Protein AF-A0A0B7MIW9-F1 (afdb_monomer)

Sequence (62 aa):
MAATFYVDGSLSLGKAARLANVSKQDFLDFLADHNIPLNYDVDELEEDLSIVKEILQNEGGF

Mean predicted aligned error: 7.84 Å

Solvent-accessible surface area (b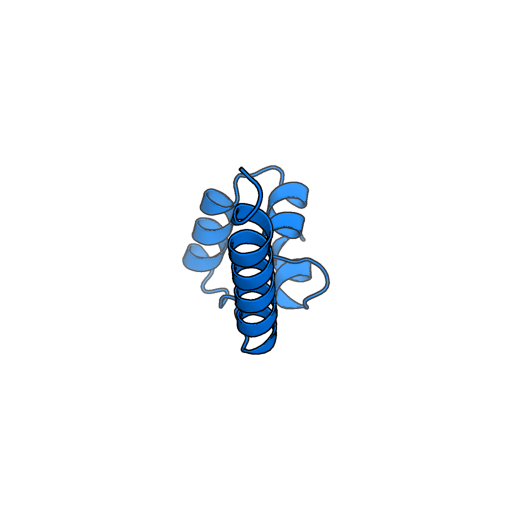ackbone atoms only — not comparable to full-atom values): 3670 Å² total; per-residue (Å²): 108,43,65,54,36,32,75,72,63,79,25,53,68,69,53,21,14,55,72,63,74,48,52,61,64,62,40,49,52,52,30,58,79,67,71,48,78,77,87,75,44,72,65,57,53,52,51,52,54,48,52,53,50,50,52,64,59,60,67,73,74,123

InterPro domains:
  IPR005368 UPF0175 [PF03683] (1-50)

Nearest PDB structures (foldseek):
  1f36-assembly1_B  TM=7.884E-01  e=6.233E+00  Escherichia coli
  1etk-assembly1_B  TM=7.938E-01  e=9.379E+00  Escherichia coli
  2jn6-assembly1_A  TM=4.945E-01  e=5.082E+00  Corynebacterium glutamicum

Foldseek 3Di:
DLVVCQLVVVDPLCRSCVVVVHDSVVSVVVCVVVVNDHPPDPVVVVVVVVVVVVVVVVVVPD

pLDDT: mean 85.63, std 11.14, range [47.81, 97.38]

Radius of gyration: 14.25 Å; Cα contacts (8 Å, |Δi|>4): 34; chains: 1; bounding box: 32×26×38 Å

Secondary structure (DSSP, 8-state):
-HHHHHHTSSS-HHHHHHHTTS-HHHHHHHHHHTTPPP---HHHHHHHHHHHHHHHHHTT--

Structure (mmCIF, N/CA/C/O backbone):
data_AF-A0A0B7MIW9-F1
#
_entry.id   AF-A0A0B7MIW9-F1
#
loop_
_atom_site.group_PDB
_atom_site.id
_atom_site.type_symbol
_atom_site.label_atom_id
_atom_site.label_alt_id
_atom_site.label_comp_id
_atom_site.label_asym_id
_atom_site.label_entity_id
_atom_site.label_seq_id
_atom_site.pdbx_PDB_ins_code
_atom_site.Cartn_x
_atom_site.Cartn_y
_atom_site.Cartn_z
_atom_site.occupancy
_atom_site.B_iso_or_equiv
_atom_site.auth_seq_id
_atom_site.auth_comp_id
_atom_site.auth_asym_id
_atom_site.auth_atom_id
_atom_site.pdbx_PDB_model_num
ATO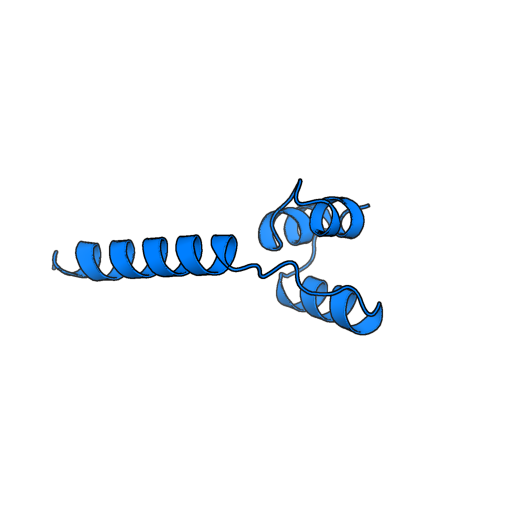M 1 N N . MET A 1 1 ? 14.016 -1.335 -4.589 1.00 81.06 1 MET A N 1
ATOM 2 C CA . MET A 1 1 ? 14.376 -1.364 -3.152 1.00 81.06 1 MET A CA 1
ATOM 3 C C . MET A 1 1 ? 13.144 -1.216 -2.269 1.00 81.06 1 MET A C 1
ATOM 5 O O . MET A 1 1 ? 12.830 -2.175 -1.589 1.00 81.06 1 MET A O 1
ATOM 9 N N . ALA A 1 2 ? 12.398 -0.102 -2.311 1.00 88.69 2 ALA A N 1
ATOM 10 C CA . ALA A 1 2 ? 11.201 0.068 -1.468 1.00 88.69 2 ALA A CA 1
ATOM 11 C C . ALA A 1 2 ? 10.123 -1.017 -1.676 1.00 88.69 2 ALA A C 1
ATOM 13 O O . ALA A 1 2 ? 9.635 -1.577 -0.704 1.00 88.69 2 ALA A O 1
ATOM 14 N N . ALA A 1 3 ? 9.820 -1.379 -2.927 1.00 87.94 3 ALA A N 1
ATOM 15 C CA . ALA A 1 3 ? 8.874 -2.456 -3.229 1.00 87.94 3 ALA A CA 1
ATOM 16 C C . ALA A 1 3 ? 9.344 -3.841 -2.751 1.00 87.94 3 ALA A C 1
ATOM 18 O O . ALA A 1 3 ? 8.522 -4.666 -2.388 1.00 87.94 3 ALA A O 1
ATOM 19 N N . THR A 1 4 ? 10.656 -4.086 -2.687 1.00 91.44 4 THR A N 1
ATOM 20 C CA . THR A 1 4 ? 11.208 -5.345 -2.160 1.00 91.44 4 THR A CA 1
ATOM 21 C C . THR A 1 4 ? 10.894 -5.489 -0.674 1.00 91.44 4 THR A C 1
ATOM 23 O O . THR A 1 4 ? 10.344 -6.505 -0.277 1.00 91.44 4 THR A O 1
ATOM 26 N N . PHE A 1 5 ? 11.142 -4.429 0.104 1.00 89.88 5 PHE A N 1
ATOM 27 C CA . PHE A 1 5 ? 10.816 -4.389 1.531 1.00 89.88 5 PHE A CA 1
ATOM 28 C C . PHE A 1 5 ? 9.311 -4.414 1.818 1.00 89.88 5 PHE A C 1
ATOM 30 O O . PHE A 1 5 ? 8.897 -4.776 2.912 1.00 89.88 5 PHE A O 1
ATOM 37 N N . TYR A 1 6 ? 8.492 -3.965 0.864 1.00 89.75 6 TYR A N 1
ATOM 38 C CA . TYR A 1 6 ? 7.046 -4.127 0.954 1.00 89.75 6 TYR A CA 1
ATOM 39 C C . TYR A 1 6 ? 6.658 -5.593 0.764 1.00 89.75 6 TYR A C 1
ATOM 41 O O . TYR A 1 6 ? 5.994 -6.162 1.623 1.00 89.75 6 TYR A O 1
ATOM 49 N N . VAL A 1 7 ? 7.133 -6.212 -0.322 1.00 88.56 7 VAL A N 1
ATOM 50 C CA . VAL A 1 7 ? 6.818 -7.601 -0.687 1.00 88.56 7 VAL A CA 1
ATOM 51 C C . VAL A 1 7 ? 7.282 -8.596 0.375 1.00 88.56 7 VAL A C 1
ATOM 53 O O . VAL A 1 7 ? 6.570 -9.557 0.643 1.00 88.56 7 VAL A O 1
ATOM 56 N N . ASP A 1 8 ? 8.441 -8.372 0.994 1.00 89.00 8 ASP A N 1
ATOM 57 C CA . ASP A 1 8 ? 8.961 -9.248 2.052 1.00 89.00 8 ASP A CA 1
ATOM 58 C C . ASP A 1 8 ? 8.359 -8.981 3.449 1.00 89.00 8 ASP A C 1
ATOM 60 O O . ASP A 1 8 ? 8.702 -9.677 4.403 1.00 89.00 8 ASP A O 1
ATOM 64 N N . GLY A 1 9 ? 7.461 -7.995 3.573 1.00 84.62 9 GLY A N 1
ATOM 65 C CA . GLY A 1 9 ? 6.783 -7.639 4.822 1.00 84.62 9 GLY A CA 1
ATOM 66 C C . GLY A 1 9 ? 7.615 -6.802 5.802 1.00 84.62 9 GLY A C 1
ATOM 67 O O . GLY A 1 9 ? 7.116 -6.422 6.861 1.00 84.62 9 GLY A O 1
ATOM 68 N N . SER A 1 10 ? 8.865 -6.449 5.479 1.00 87.44 10 SER A N 1
ATOM 69 C CA . SER A 1 10 ? 9.716 -5.633 6.362 1.00 87.44 10 SER A CA 1
ATOM 70 C C . SER A 1 10 ? 9.187 -4.208 6.547 1.00 87.44 10 SER A C 1
ATOM 72 O O . SER A 1 10 ? 9.424 -3.575 7.581 1.00 87.44 10 SER A O 1
ATOM 74 N N . LEU A 1 11 ? 8.494 -3.668 5.540 1.00 86.75 11 LEU A N 1
ATOM 75 C CA . LEU A 1 11 ? 7.869 -2.350 5.572 1.00 86.75 11 LEU A CA 1
ATOM 76 C C . LEU A 1 11 ? 6.406 -2.435 5.140 1.00 86.75 11 LEU A C 1
ATOM 78 O O . LEU A 1 11 ? 6.105 -2.860 4.032 1.00 86.75 11 LEU A O 1
ATOM 82 N N . SER A 1 12 ? 5.507 -1.882 5.957 1.00 87.12 12 SER A N 1
ATOM 83 C CA . SER A 1 12 ? 4.125 -1.648 5.530 1.00 87.12 12 SER A CA 1
ATOM 84 C C . SER A 1 12 ? 4.061 -0.702 4.328 1.00 87.12 12 SER A C 1
ATOM 86 O O . SER A 1 12 ? 4.971 0.114 4.117 1.00 87.12 12 SER A O 1
ATOM 88 N N . LEU A 1 13 ? 2.950 -0.734 3.585 1.00 88.44 13 LEU A N 1
ATOM 89 C CA . LEU A 1 13 ? 2.710 0.112 2.406 1.00 88.44 13 LEU A CA 1
ATOM 90 C C . LEU A 1 13 ? 3.082 1.585 2.655 1.00 88.44 13 LEU A C 1
ATOM 92 O O . LEU A 1 13 ? 3.796 2.214 1.877 1.00 88.44 13 LEU A O 1
ATOM 96 N N . GLY A 1 14 ? 2.654 2.138 3.795 1.00 87.00 14 GLY A N 1
ATOM 97 C CA . GLY A 1 14 ? 2.938 3.527 4.160 1.00 87.00 14 GLY A CA 1
ATOM 98 C C . GLY A 1 14 ? 4.407 3.806 4.502 1.00 87.00 14 GLY A C 1
ATOM 99 O O . GLY A 1 14 ? 4.884 4.922 4.292 1.00 87.00 14 GLY A O 1
ATOM 100 N N . LYS A 1 15 ? 5.146 2.831 5.045 1.00 90.62 15 LYS A N 1
ATOM 101 C CA . LYS A 1 15 ? 6.591 2.968 5.2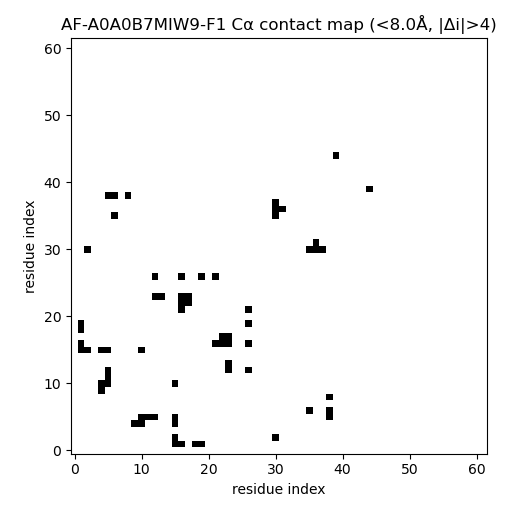95 1.00 90.62 15 LYS A CA 1
ATOM 102 C C . LYS A 1 15 ? 7.383 2.846 3.990 1.00 90.62 15 LYS A C 1
ATOM 104 O O . LYS A 1 15 ? 8.295 3.640 3.777 1.00 90.62 15 LYS A O 1
ATOM 109 N N . ALA A 1 16 ? 6.996 1.929 3.106 1.00 93.75 16 ALA A N 1
ATOM 110 C CA . ALA A 1 16 ? 7.610 1.755 1.793 1.00 93.75 16 ALA A CA 1
ATOM 111 C C . ALA A 1 16 ? 7.381 2.974 0.877 1.00 93.75 16 ALA A C 1
ATOM 113 O O . ALA A 1 16 ? 8.338 3.465 0.280 1.00 93.75 16 ALA A O 1
ATOM 114 N N . ALA A 1 17 ? 6.167 3.539 0.855 1.00 94.38 17 ALA A N 1
ATOM 115 C CA . ALA A 1 17 ? 5.863 4.772 0.120 1.00 94.38 17 ALA A CA 1
ATOM 116 C C . ALA A 1 17 ? 6.698 5.968 0.617 1.00 94.38 17 ALA A C 1
ATOM 118 O O . ALA A 1 17 ? 7.283 6.700 -0.181 1.00 94.38 17 ALA A O 1
ATOM 119 N N . ARG A 1 18 ? 6.8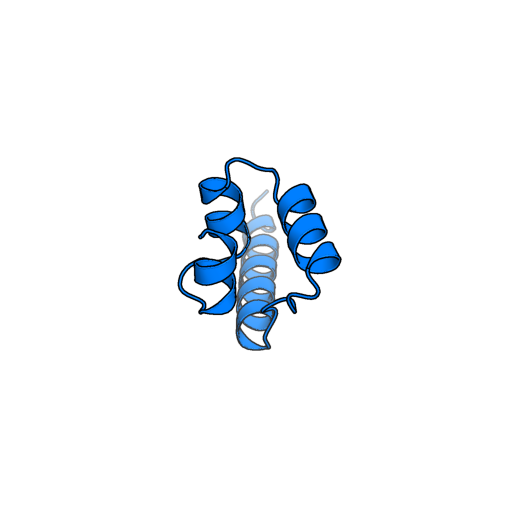45 6.118 1.945 1.00 96.12 18 ARG A N 1
ATOM 120 C CA . ARG A 1 18 ? 7.725 7.139 2.543 1.00 96.12 18 ARG A CA 1
ATOM 121 C C . ARG A 1 18 ? 9.193 6.933 2.177 1.00 96.12 18 ARG A C 1
ATOM 123 O O . ARG A 1 18 ? 9.864 7.906 1.854 1.00 96.12 18 ARG A O 1
ATOM 130 N N . LEU A 1 19 ? 9.682 5.691 2.187 1.00 95.94 19 LEU A N 1
ATOM 131 C CA . LEU A 1 19 ? 11.048 5.362 1.762 1.00 95.94 19 LEU A CA 1
ATOM 132 C C . LEU A 1 19 ? 11.282 5.694 0.279 1.00 95.94 19 LEU A C 1
ATOM 134 O O . LEU A 1 19 ? 12.371 6.124 -0.089 1.00 95.94 19 LEU A O 1
ATOM 138 N N . ALA A 1 20 ? 10.262 5.509 -0.559 1.00 95.75 20 ALA A N 1
ATOM 139 C CA . ALA A 1 20 ? 10.285 5.862 -1.975 1.00 95.75 20 ALA A CA 1
ATOM 140 C C . ALA A 1 20 ? 10.044 7.362 -2.246 1.00 95.75 20 ALA A C 1
ATOM 142 O O . ALA A 1 20 ? 10.161 7.784 -3.393 1.00 95.75 20 ALA A O 1
ATOM 143 N N . ASN A 1 21 ? 9.750 8.165 -1.216 1.00 97.38 21 ASN A N 1
ATOM 144 C CA . ASN A 1 21 ? 9.419 9.590 -1.315 1.00 97.38 21 ASN A CA 1
ATOM 145 C C . ASN A 1 21 ? 8.263 9.886 -2.292 1.00 97.38 21 ASN A C 1
ATOM 147 O O . ASN A 1 21 ? 8.310 10.843 -3.064 1.00 97.38 21 ASN A O 1
ATOM 151 N N . VAL A 1 22 ? 7.225 9.051 -2.252 1.00 97.00 22 VAL A N 1
ATOM 152 C CA . VAL A 1 22 ? 6.004 9.196 -3.056 1.00 97.00 22 VAL A CA 1
ATOM 153 C C . VAL A 1 22 ? 4.764 9.138 -2.165 1.00 97.00 22 VAL A C 1
ATOM 155 O O . VAL A 1 22 ? 4.841 8.748 -0.993 1.00 97.00 22 VAL A O 1
AT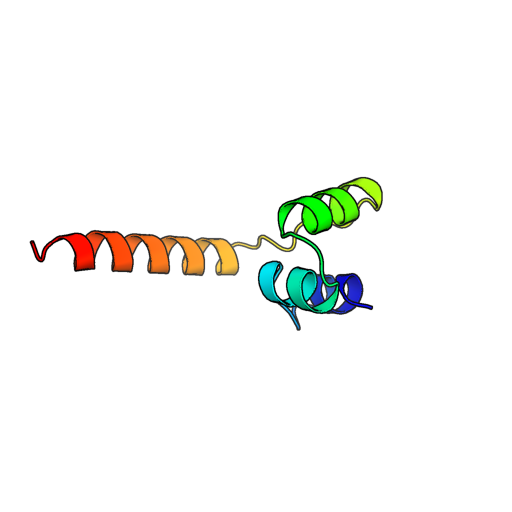OM 158 N N . SER A 1 23 ? 3.604 9.528 -2.698 1.00 96.31 23 SER A N 1
ATOM 159 C CA . SER A 1 23 ? 2.349 9.321 -1.977 1.00 96.31 23 SER A CA 1
ATOM 160 C C . SER A 1 23 ? 2.012 7.824 -1.887 1.00 96.31 23 SER A C 1
ATOM 162 O O . SER A 1 23 ? 2.534 7.000 -2.639 1.00 96.31 23 SER A O 1
ATOM 164 N N . LYS A 1 24 ? 1.115 7.444 -0.966 1.00 90.62 24 LYS A N 1
ATOM 165 C CA . LYS A 1 24 ? 0.618 6.057 -0.910 1.00 90.62 24 LYS A CA 1
ATOM 166 C C . LYS A 1 24 ? -0.070 5.653 -2.218 1.00 90.62 24 LYS A C 1
ATOM 168 O O . LYS A 1 24 ? 0.064 4.505 -2.615 1.00 90.62 24 LYS A O 1
ATOM 173 N N . GLN A 1 25 ? -0.775 6.587 -2.862 1.00 93.62 25 GLN A N 1
ATOM 174 C CA . GLN A 1 25 ? -1.465 6.338 -4.126 1.00 93.62 25 GLN A CA 1
ATOM 175 C C . GLN A 1 25 ? -0.463 6.042 -5.241 1.00 93.62 25 GLN A C 1
ATOM 177 O O . GLN A 1 25 ? -0.554 4.992 -5.858 1.00 93.62 25 GLN A O 1
ATOM 182 N N . ASP A 1 26 ? 0.554 6.890 -5.412 1.00 97.31 26 ASP A N 1
ATOM 183 C CA . ASP A 1 26 ? 1.581 6.676 -6.443 1.00 97.31 26 ASP A CA 1
ATOM 184 C C . ASP A 1 26 ? 2.334 5.356 -6.223 1.00 97.31 26 ASP A C 1
ATOM 186 O O . ASP A 1 26 ? 2.747 4.684 -7.167 1.00 97.31 26 ASP A O 1
ATOM 190 N N . PHE A 1 27 ? 2.524 4.967 -4.959 1.00 95.56 27 PHE A N 1
ATOM 191 C CA . PHE A 1 27 ? 3.140 3.688 -4.630 1.00 95.56 27 PHE A CA 1
ATOM 192 C C . PHE A 1 27 ? 2.225 2.503 -4.969 1.00 95.56 27 PHE A C 1
ATOM 194 O O . PHE A 1 27 ? 2.715 1.500 -5.475 1.00 95.56 27 PHE A O 1
ATOM 201 N N . LEU A 1 28 ? 0.914 2.609 -4.735 1.00 93.06 28 LEU A N 1
ATOM 202 C CA . LEU A 1 28 ? -0.068 1.597 -5.146 1.00 93.06 28 LEU A CA 1
ATOM 203 C C . LEU A 1 28 ? -0.133 1.454 -6.669 1.00 93.06 28 LEU A C 1
ATOM 205 O O . LEU A 1 28 ? -0.128 0.330 -7.169 1.00 93.06 28 LEU A O 1
ATOM 209 N N . ASP A 1 29 ? -0.128 2.572 -7.393 1.00 95.81 29 ASP A N 1
ATOM 210 C CA . ASP A 1 29 ? -0.120 2.584 -8.858 1.00 95.81 29 ASP A CA 1
ATOM 211 C C . ASP A 1 29 ? 1.150 1.898 -9.386 1.00 95.81 29 ASP A C 1
ATOM 213 O O . ASP A 1 29 ? 1.081 1.024 -10.248 1.00 95.81 29 ASP A O 1
ATOM 217 N N . PHE A 1 30 ? 2.307 2.182 -8.773 1.00 95.38 30 PHE A N 1
ATOM 218 C CA . PHE A 1 30 ? 3.557 1.483 -9.072 1.00 95.38 30 PHE A CA 1
ATOM 219 C C . PHE A 1 30 ? 3.445 -0.039 -8.875 1.00 95.38 30 PHE A C 1
ATOM 221 O O . PHE A 1 30 ? 3.931 -0.796 -9.718 1.00 95.38 30 PHE A O 1
ATOM 228 N N . LEU A 1 31 ? 2.830 -0.504 -7.780 1.00 93.69 31 LEU A N 1
ATOM 229 C CA . LEU A 1 31 ? 2.642 -1.938 -7.529 1.00 93.69 31 LEU A CA 1
ATOM 230 C C . LEU A 1 31 ? 1.740 -2.571 -8.599 1.00 93.69 31 LEU A C 1
ATOM 232 O O . LEU A 1 31 ? 2.076 -3.636 -9.119 1.00 93.69 31 LEU A O 1
ATOM 236 N N . ALA A 1 32 ? 0.648 -1.895 -8.968 1.00 92.50 32 ALA A N 1
ATOM 237 C CA . ALA A 1 32 ? -0.284 -2.350 -9.997 1.00 92.50 32 ALA A CA 1
ATOM 238 C C . ALA A 1 32 ? 0.389 -2.463 -11.376 1.00 92.50 32 ALA A C 1
ATOM 240 O O . ALA A 1 32 ? 0.310 -3.517 -12.010 1.00 92.50 32 ALA A O 1
ATOM 241 N N . ASP A 1 33 ? 1.130 -1.433 -11.794 1.00 96.62 33 ASP A N 1
ATOM 242 C CA . ASP A 1 33 ? 1.852 -1.401 -13.074 1.00 96.62 33 ASP A CA 1
ATOM 243 C C . ASP A 1 33 ? 2.900 -2.520 -13.192 1.00 96.62 33 ASP A C 1
ATOM 245 O O . ASP A 1 33 ? 3.202 -3.000 -14.288 1.00 96.62 33 ASP A O 1
ATOM 249 N N . HIS A 1 34 ? 3.446 -2.966 -12.058 1.00 94.12 34 HIS A N 1
ATOM 250 C CA . HIS A 1 34 ? 4.461 -4.017 -11.992 1.00 94.12 34 HIS A CA 1
ATOM 251 C C . HIS A 1 34 ? 3.890 -5.396 -11.624 1.00 94.12 34 HIS A C 1
ATOM 253 O O . HIS A 1 34 ? 4.665 -6.334 -11.433 1.00 94.12 34 HIS A O 1
ATOM 259 N N . ASN A 1 35 ? 2.560 -5.547 -11.563 1.00 92.12 35 ASN A N 1
ATOM 260 C CA . ASN A 1 35 ? 1.865 -6.778 -11.154 1.00 92.12 35 ASN A CA 1
ATOM 261 C C . ASN A 1 35 ? 2.343 -7.324 -9.796 1.00 92.12 35 ASN A C 1
ATOM 263 O O . ASN A 1 35 ? 2.422 -8.538 -9.591 1.00 92.12 35 ASN A O 1
ATOM 267 N N . ILE A 1 36 ? 2.689 -6.429 -8.872 1.00 90.00 36 ILE A N 1
ATOM 268 C CA . ILE A 1 36 ? 3.053 -6.796 -7.509 1.00 90.00 36 ILE A CA 1
ATOM 269 C C . ILE A 1 36 ? 1.751 -6.902 -6.706 1.00 90.00 36 ILE A C 1
ATOM 271 O O . ILE A 1 36 ? 1.028 -5.908 -6.605 1.00 90.00 36 ILE A O 1
ATOM 275 N N . PRO A 1 37 ? 1.418 -8.082 -6.155 1.00 84.38 37 PRO A N 1
ATOM 276 C CA . PRO A 1 37 ? 0.208 -8.239 -5.365 1.00 84.38 37 PRO A CA 1
ATOM 277 C C . PRO A 1 37 ? 0.274 -7.364 -4.112 1.00 84.38 37 PRO A C 1
ATOM 279 O O . PRO A 1 37 ? 1.342 -7.148 -3.537 1.00 84.38 37 PRO A O 1
ATOM 282 N N . LEU A 1 38 ? -0.885 -6.865 -3.687 1.00 81.81 38 LEU A N 1
ATOM 283 C CA . LEU A 1 38 ? -0.998 -6.220 -2.389 1.00 81.81 38 LEU A CA 1
ATOM 284 C C . LEU A 1 38 ? -0.802 -7.281 -1.310 1.00 81.81 38 LEU A C 1
ATOM 286 O O . LEU A 1 38 ? -1.509 -8.287 -1.302 1.00 81.81 38 LEU A O 1
ATOM 290 N N . ASN A 1 39 ? 0.108 -7.014 -0.381 1.00 72.00 39 ASN A N 1
ATOM 291 C CA . ASN A 1 39 ? 0.305 -7.798 0.836 1.00 72.00 39 ASN A CA 1
ATOM 292 C C . ASN A 1 39 ? -0.816 -7.567 1.865 1.00 72.00 39 ASN A C 1
ATOM 294 O O . ASN A 1 39 ? -0.569 -7.689 3.054 1.00 72.00 39 ASN A O 1
ATOM 298 N N . TYR A 1 40 ? -2.035 -7.250 1.409 1.00 66.81 40 TYR A N 1
ATOM 299 C CA . TYR A 1 40 ? -3.200 -7.135 2.278 1.00 66.81 40 TYR A CA 1
ATOM 300 C C . TYR A 1 40 ? -3.667 -8.536 2.654 1.00 66.81 40 TYR A C 1
ATOM 302 O O . TYR A 1 40 ? -4.508 -9.143 1.980 1.00 66.81 40 TYR A O 1
ATOM 310 N N . ASP A 1 41 ? -3.022 -9.084 3.674 1.00 69.31 41 ASP A N 1
ATOM 311 C CA . ASP A 1 41 ? -3.385 -10.358 4.262 1.00 69.31 41 ASP A CA 1
ATOM 312 C C . ASP A 1 41 ? -4.457 -10.179 5.349 1.00 69.31 41 ASP A C 1
ATOM 314 O O . ASP A 1 41 ? -4.951 -9.083 5.628 1.00 69.31 41 ASP A O 1
ATOM 318 N N . VAL A 1 42 ? -4.910 -11.305 5.898 1.00 72.56 42 VAL A N 1
ATOM 319 C CA . VAL A 1 42 ? -5.965 -11.318 6.919 1.00 72.56 42 VAL A CA 1
ATOM 320 C C . VAL A 1 42 ? -5.507 -10.589 8.185 1.00 72.56 42 VAL A C 1
ATOM 322 O O . VAL A 1 42 ? -6.332 -9.948 8.832 1.00 72.56 42 VAL A O 1
ATOM 325 N N . ASP A 1 43 ? -4.212 -10.623 8.494 1.00 73.50 43 ASP A N 1
ATOM 326 C CA . ASP A 1 43 ? -3.654 -10.014 9.697 1.00 73.50 43 ASP A CA 1
ATOM 327 C C . ASP A 1 43 ? -3.642 -8.477 9.572 1.00 73.50 43 ASP A C 1
ATOM 329 O O . ASP A 1 43 ? -4.063 -7.787 10.504 1.00 73.50 43 ASP A O 1
ATOM 333 N N . GLU A 1 44 ? -3.271 -7.926 8.404 1.00 72.88 44 GLU A N 1
ATOM 334 C CA . GLU A 1 44 ? -3.383 -6.480 8.121 1.00 72.88 44 GLU A CA 1
ATOM 335 C C . GLU A 1 44 ? -4.844 -5.996 8.204 1.00 72.88 44 GLU A C 1
ATOM 337 O O . GLU A 1 44 ? -5.123 -4.934 8.769 1.00 72.88 44 GLU A O 1
ATOM 342 N N . LEU A 1 45 ? -5.801 -6.791 7.707 1.00 79.06 45 LEU A N 1
ATOM 343 C CA . LEU A 1 45 ? -7.230 -6.486 7.835 1.00 79.06 45 LEU A CA 1
ATOM 344 C C . LEU A 1 45 ? -7.689 -6.477 9.302 1.00 79.06 45 LEU A C 1
ATOM 346 O O . LEU A 1 45 ? -8.486 -5.622 9.703 1.00 79.06 45 LEU A O 1
ATOM 350 N N . GLU A 1 46 ? -7.221 -7.425 10.111 1.00 84.81 46 GLU A N 1
ATOM 351 C CA . GLU A 1 46 ? -7.547 -7.489 11.537 1.00 84.81 46 GLU A CA 1
ATOM 352 C C . GLU A 1 46 ? -6.963 -6.303 12.321 1.00 84.81 46 GLU A C 1
ATOM 354 O O . GLU A 1 46 ? -7.643 -5.754 13.202 1.00 84.81 46 GLU A O 1
ATOM 359 N N . GLU A 1 47 ? -5.748 -5.866 11.982 1.00 82.19 47 GLU A N 1
ATOM 360 C CA . GLU A 1 47 ? -5.105 -4.687 12.572 1.00 82.19 47 GLU A CA 1
ATOM 361 C C . GLU A 1 47 ? -5.867 -3.400 12.213 1.00 82.19 47 GLU A C 1
ATOM 363 O O . GLU A 1 47 ? -6.237 -2.630 13.107 1.00 82.19 47 GLU A O 1
ATOM 368 N N . ASP A 1 48 ? -6.218 -3.213 10.938 1.00 82.19 48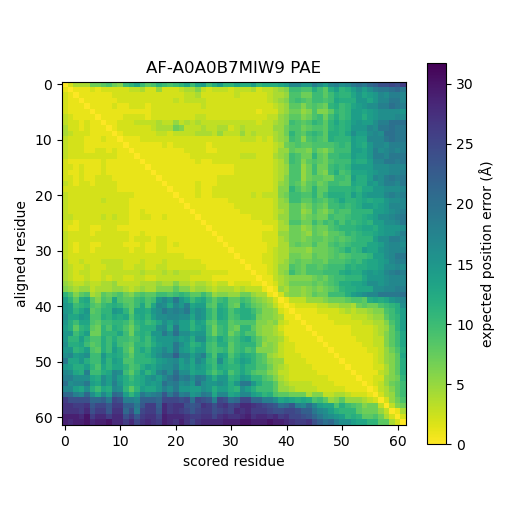 ASP A N 1
ATOM 369 C CA . ASP A 1 48 ? -7.021 -2.076 10.472 1.00 82.19 48 ASP A CA 1
ATOM 370 C C . ASP A 1 48 ? -8.388 -2.020 11.174 1.00 82.19 48 ASP A C 1
ATOM 372 O O . ASP A 1 48 ? -8.810 -0.969 11.670 1.00 82.19 48 ASP A O 1
ATOM 376 N N . LEU A 1 49 ? -9.084 -3.159 11.278 1.00 87.50 49 LEU A N 1
ATOM 377 C CA . LEU A 1 49 ? -10.363 -3.247 11.988 1.00 87.50 49 LEU A CA 1
ATOM 378 C C . LEU A 1 49 ? -10.220 -2.925 13.478 1.00 87.50 49 LEU A C 1
ATOM 380 O O . LEU A 1 49 ? -11.149 -2.377 14.076 1.00 87.50 49 LEU A O 1
ATOM 384 N N . SER A 1 50 ? -9.086 -3.267 14.086 1.00 89.62 50 SER A N 1
ATOM 385 C CA . SER A 1 50 ? -8.805 -2.958 15.489 1.00 89.62 50 SER A CA 1
ATOM 386 C C . SER A 1 50 ? -8.589 -1.459 15.698 1.00 89.62 50 SER A C 1
ATOM 388 O O . SER A 1 50 ? -9.200 -0.888 16.601 1.00 89.62 50 SER A O 1
ATOM 390 N N . ILE A 1 51 ? -7.836 -0.802 14.811 1.00 87.56 51 ILE A N 1
ATOM 391 C CA . ILE A 1 51 ? -7.633 0.656 14.825 1.00 87.56 51 ILE A CA 1
ATOM 392 C C . ILE A 1 51 ? -8.963 1.393 14.627 1.00 87.56 51 ILE A C 1
ATOM 394 O O . ILE A 1 51 ? -9.275 2.327 15.366 1.00 87.56 51 ILE A O 1
ATOM 398 N N . VAL A 1 52 ? -9.791 0.963 13.669 1.00 90.88 52 VAL A N 1
ATOM 399 C CA . VAL A 1 52 ? -11.116 1.566 13.442 1.00 90.88 52 VAL A CA 1
ATOM 400 C C . VAL A 1 52 ? -12.005 1.426 14.681 1.00 90.88 52 VAL A C 1
ATOM 402 O O . VAL A 1 52 ? -12.670 2.386 15.067 1.00 90.88 52 VAL A O 1
ATOM 405 N N . LYS A 1 53 ? -12.002 0.261 15.344 1.00 89.56 53 LYS A N 1
ATOM 406 C CA . LYS A 1 53 ? -12.744 0.059 16.601 1.00 89.56 53 LYS A CA 1
ATOM 407 C C . LYS A 1 53 ? -12.241 0.972 17.715 1.00 89.56 53 LYS A C 1
ATOM 409 O O . LYS A 1 53 ? -13.067 1.523 18.434 1.00 89.56 53 LYS A O 1
ATOM 414 N N . GLU A 1 54 ? -10.928 1.140 17.850 1.00 90.19 54 GLU A N 1
ATOM 415 C CA . GLU A 1 54 ? -10.332 2.037 18.844 1.00 90.19 54 GLU A CA 1
ATOM 416 C C . GLU A 1 54 ? -10.752 3.492 18.603 1.00 90.19 54 GLU A C 1
ATOM 418 O O . GLU A 1 54 ? -11.197 4.163 19.533 1.00 90.19 54 GLU A O 1
ATOM 423 N N 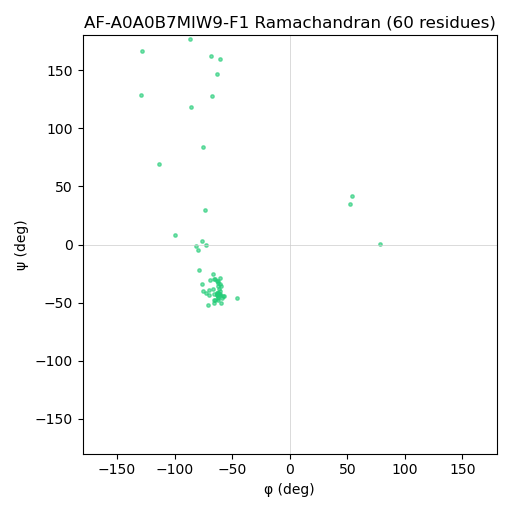. ILE A 1 55 ? -10.699 3.959 17.351 1.00 91.00 55 ILE A N 1
ATOM 424 C CA . ILE A 1 55 ? -11.140 5.310 16.972 1.00 91.00 55 ILE A CA 1
ATOM 425 C C . ILE A 1 55 ? -12.620 5.507 17.321 1.00 91.00 55 ILE A C 1
ATOM 427 O O . ILE A 1 55 ? -12.962 6.461 18.014 1.00 91.00 55 ILE A O 1
ATOM 431 N N . LEU A 1 56 ? -13.491 4.574 16.921 1.00 87.50 56 LEU A N 1
ATOM 432 C CA . LEU A 1 56 ? -14.928 4.649 17.211 1.00 87.50 56 LEU A CA 1
ATOM 433 C C . LEU A 1 56 ? -15.240 4.612 18.715 1.00 87.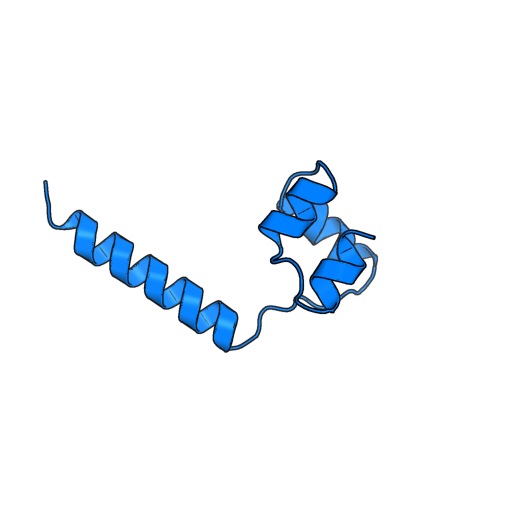50 56 LEU A C 1
ATOM 435 O O . LEU A 1 56 ? -16.222 5.206 19.154 1.00 87.50 56 LEU A O 1
ATOM 439 N N . GLN A 1 57 ? -14.427 3.916 19.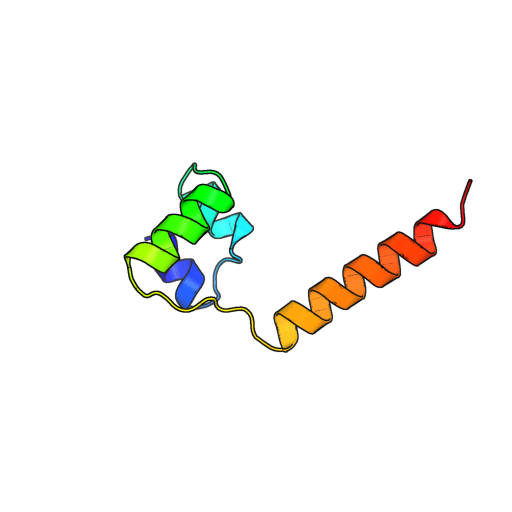513 1.00 80.62 57 GLN A N 1
ATOM 440 C CA . GLN A 1 57 ? -14.570 3.884 20.970 1.00 80.62 57 GLN A CA 1
ATOM 441 C C . GLN A 1 57 ? -14.070 5.177 21.632 1.00 80.62 57 GLN A C 1
ATOM 443 O O . GLN A 1 57 ? -14.668 5.622 22.612 1.00 80.62 57 GLN A O 1
ATOM 448 N N . ASN A 1 58 ? -13.025 5.806 21.088 1.00 71.00 58 ASN A N 1
ATOM 449 C CA . ASN A 1 58 ? -12.484 7.074 21.588 1.00 71.00 58 ASN A CA 1
ATOM 450 C C . ASN A 1 58 ? -13.301 8.308 21.168 1.00 71.00 58 ASN A C 1
ATOM 452 O O . ASN A 1 58 ? -13.255 9.323 21.859 1.00 71.00 58 ASN A O 1
ATOM 456 N N . GLU A 1 59 ? -14.097 8.236 20.098 1.00 59.75 59 GLU A N 1
ATOM 457 C CA . GLU A 1 59 ? -15.041 9.301 19.710 1.00 59.75 59 GLU A CA 1
ATOM 458 C C . GLU A 1 59 ? -16.274 9.407 20.638 1.00 59.75 59 GLU A C 1
ATOM 460 O O . GLU A 1 59 ? -17.099 10.305 20.480 1.00 59.75 59 GLU A O 1
ATOM 465 N N . GLY A 1 60 ? -16.385 8.548 21.662 1.00 53.59 60 GLY A N 1
ATOM 466 C CA . GLY A 1 60 ? -17.380 8.663 22.738 1.00 53.59 60 GLY A CA 1
ATOM 467 C C . GLY A 1 60 ? -17.081 9.741 23.795 1.00 53.59 60 GLY A C 1
ATOM 468 O O . GLY A 1 60 ? -17.821 9.842 24.772 1.00 53.59 60 GLY A O 1
ATOM 469 N N . GLY A 1 61 ? -16.005 10.519 23.634 1.00 55.84 61 GLY A N 1
ATOM 470 C CA . GLY A 1 61 ? -15.611 11.611 24.527 1.00 55.84 61 GLY A CA 1
ATOM 471 C C . GLY A 1 61 ? -15.708 12.990 23.869 1.00 55.84 61 GLY A C 1
ATOM 472 O O . GLY A 1 61 ? -14.676 13.613 23.628 1.00 55.84 61 GLY A O 1
ATOM 473 N N . PHE A 1 62 ? -16.928 13.460 23.594 1.00 47.81 62 PHE A N 1
ATOM 474 C CA . PHE A 1 62 ? -17.237 14.881 23.369 1.00 47.81 62 PHE A CA 1
ATOM 475 C C . PHE A 1 62 ? -18.023 15.437 24.557 1.00 47.81 62 PHE A C 1
ATOM 477 O O . PHE A 1 62 ? -18.961 14.744 25.014 1.00 47.81 62 PHE A O 1
#

Organism: NCBI:txid499207